Protein AF-A0A957H8P7-F1 (afdb_monomer_lite)

Sequence (111 aa):
EESLHYEHLKHSGELPIIGVNTFLSDEGSPTVVPGEVIRATPEEKAYQIERLQALQAHRPDEAAAALARLQTVAMQQGNLFEALMAAVKFCSLGQITRALFQVGGQYRRSM

Radius of gyration: 24.6 Å; chains: 1; bounding box: 48×30×65 Å

Secondary structure (DSSP, 8-state):
-HHHHHHHHHHHSSS--BTTTBS-BTTB------S------HHHHHHHHHHHHHHHHH-HHHHHHHHHHHHHHHHTT--HHHHHHHHTTT--HHHHHHHHHHHH--PPPP-

Structure (mmCIF, N/CA/C/O backbone):
data_AF-A0A957H8P7-F1
#
_entry.id   AF-A0A957H8P7-F1
#
loop_
_atom_site.group_PDB
_atom_site.id
_atom_site.type_symbol
_atom_site.label_atom_id
_atom_site.label_alt_id
_atom_site.label_comp_id
_atom_site.label_asym_id
_atom_site.label_entity_id
_atom_site.label_seq_id
_atom_site.pdbx_PDB_ins_code
_atom_site.Cartn_x
_atom_site.Cartn_y
_atom_site.Cartn_z
_ato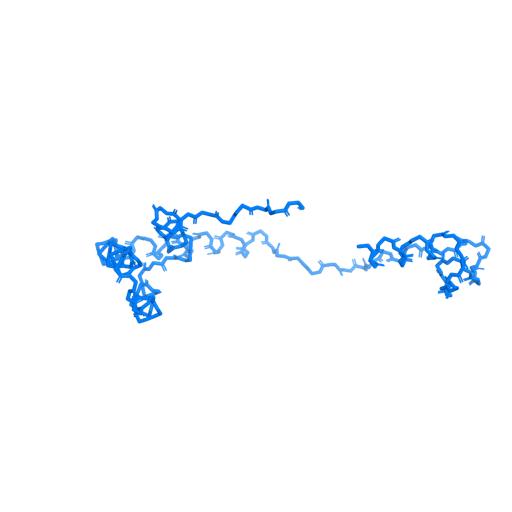m_site.occupancy
_atom_site.B_iso_or_equiv
_atom_site.auth_seq_id
_atom_site.auth_comp_id
_atom_site.auth_asym_id
_atom_site.auth_atom_id
_atom_site.pdbx_PDB_model_num
ATOM 1 N N . GLU A 1 1 ? 18.965 16.344 -6.932 1.00 82.50 1 GLU A N 1
ATOM 2 C CA . GLU A 1 1 ? 19.838 16.924 -7.978 1.00 82.50 1 GLU A CA 1
ATOM 3 C C . GLU A 1 1 ? 20.448 15.870 -8.898 1.00 82.50 1 GLU A C 1
ATOM 5 O O . GLU A 1 1 ? 20.427 16.077 -10.100 1.00 82.50 1 GLU A O 1
ATOM 10 N N . GLU A 1 2 ? 20.885 14.714 -8.391 1.00 95.31 2 GLU A N 1
ATOM 11 C CA . GLU A 1 2 ? 21.491 13.639 -9.206 1.00 95.31 2 GLU A CA 1
ATOM 12 C C . GLU A 1 2 ? 20.614 13.154 -10.372 1.00 95.31 2 GLU A C 1
ATOM 14 O O . GLU A 1 2 ? 21.098 13.027 -11.492 1.00 95.31 2 GLU A O 1
ATOM 19 N N . SER A 1 3 ? 19.308 12.957 -10.147 1.00 96.50 3 SER A N 1
ATOM 20 C CA . SER A 1 3 ? 18.379 12.594 -11.228 1.00 96.50 3 SER A CA 1
ATOM 21 C C . SER A 1 3 ? 18.301 13.674 -12.314 1.00 96.50 3 SER A C 1
ATOM 23 O O . SER A 1 3 ? 18.284 13.339 -13.493 1.00 96.50 3 SER A O 1
ATOM 25 N N . LEU A 1 4 ? 18.311 14.958 -11.939 1.00 96.44 4 LEU A N 1
ATOM 26 C CA . LEU A 1 4 ? 18.290 16.060 -12.906 1.00 96.44 4 LEU A CA 1
ATOM 27 C C . LEU A 1 4 ? 19.615 16.169 -13.659 1.00 96.44 4 LEU A C 1
ATOM 29 O O . LEU A 1 4 ? 19.606 16.416 -14.858 1.00 96.44 4 LEU A O 1
ATOM 33 N N . HIS A 1 5 ? 20.741 15.956 -12.978 1.00 96.94 5 HIS A N 1
ATOM 34 C CA . HIS A 1 5 ? 22.056 15.931 -13.608 1.00 96.94 5 HIS A CA 1
ATOM 35 C C . HIS A 1 5 ? 22.157 14.800 -14.639 1.00 96.94 5 HIS A C 1
ATOM 37 O O . HIS A 1 5 ? 22.539 15.048 -15.779 1.00 96.94 5 HIS A O 1
ATOM 43 N N . TYR A 1 6 ? 21.736 13.586 -14.275 1.00 97.62 6 TYR A N 1
ATOM 44 C CA . TYR A 1 6 ? 21.679 12.455 -15.199 1.00 97.62 6 TYR A CA 1
ATOM 45 C C . TYR A 1 6 ? 20.787 12.748 -16.411 1.00 97.62 6 TYR A C 1
ATOM 47 O O . TYR A 1 6 ? 21.221 12.564 -17.546 1.00 97.62 6 TYR A O 1
ATOM 55 N N . GLU A 1 7 ? 19.559 13.234 -16.19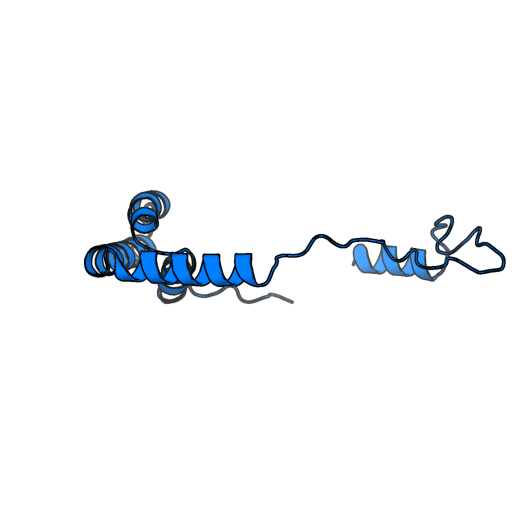1 1.00 97.06 7 GLU A N 1
ATOM 56 C CA . GLU A 1 7 ? 18.648 13.545 -17.297 1.00 97.06 7 GLU A CA 1
ATOM 57 C C . GLU A 1 7 ? 19.185 14.685 -18.172 1.00 97.06 7 GLU A C 1
ATOM 59 O O . GLU A 1 7 ? 19.020 14.637 -19.389 1.00 97.06 7 GLU A O 1
ATOM 64 N N . HIS A 1 8 ? 19.886 15.665 -17.591 1.00 96.69 8 HIS A N 1
ATOM 65 C CA . HIS A 1 8 ? 20.556 16.713 -18.355 1.00 96.69 8 HIS A CA 1
ATOM 66 C C . HIS A 1 8 ? 21.652 16.138 -19.254 1.00 96.69 8 HIS A C 1
ATOM 68 O O . HIS A 1 8 ? 21.608 16.380 -20.453 1.00 96.69 8 HIS A O 1
ATOM 74 N N . LEU A 1 9 ? 22.571 15.328 -18.715 1.00 97.50 9 LEU A N 1
ATOM 75 C CA . LEU A 1 9 ? 23.647 14.705 -19.497 1.00 97.50 9 LEU A CA 1
ATOM 76 C C . LEU A 1 9 ? 23.110 13.770 -20.591 1.00 97.50 9 LEU A C 1
ATOM 78 O O . LEU A 1 9 ? 23.632 13.723 -21.705 1.00 97.50 9 LEU A O 1
ATOM 82 N N . LYS A 1 10 ? 22.047 13.021 -20.280 1.00 95.69 10 LYS A N 1
ATOM 83 C CA . LYS A 1 10 ? 21.339 12.170 -21.239 1.00 95.69 10 LYS A CA 1
ATOM 84 C C . LYS A 1 10 ? 20.692 12.997 -22.349 1.00 95.69 10 LYS A C 1
ATOM 86 O O . LYS A 1 10 ? 20.751 12.595 -23.507 1.00 95.69 10 LYS A O 1
ATOM 91 N N . HIS A 1 11 ? 20.066 14.124 -22.022 1.00 94.00 11 HIS A N 1
ATOM 92 C C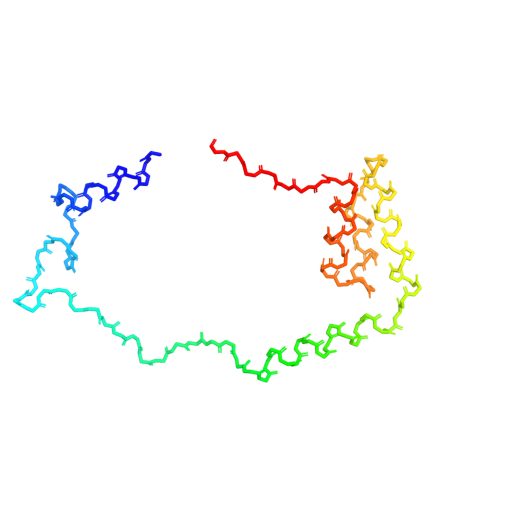A . HIS A 1 11 ? 19.403 14.970 -23.012 1.00 94.00 11 HIS A CA 1
ATOM 93 C C . HIS A 1 11 ? 20.393 15.805 -23.837 1.00 94.00 11 HIS A C 1
ATOM 95 O O . HIS A 1 11 ? 20.184 15.970 -25.034 1.00 94.00 11 HIS A O 1
ATOM 101 N N . SER A 1 12 ? 21.477 16.296 -23.225 1.00 95.81 12 SER A N 1
ATOM 102 C CA . SER A 1 12 ? 22.532 17.056 -23.908 1.00 95.81 12 SER A CA 1
ATOM 103 C C . SER A 1 12 ? 23.414 16.181 -24.801 1.00 95.81 12 SER A C 1
ATOM 105 O O . SER A 1 12 ? 24.058 16.695 -25.712 1.00 95.81 12 SER A O 1
ATOM 107 N N . GLY A 1 13 ? 23.437 14.864 -24.565 1.00 94.56 13 GLY A N 1
ATOM 108 C CA . GLY A 1 13 ? 24.270 13.911 -25.301 1.00 94.56 13 GLY A CA 1
ATOM 109 C C . GLY A 1 13 ? 25.685 13.760 -24.739 1.00 94.56 13 GLY A C 1
ATOM 110 O O . GLY A 1 13 ? 26.439 12.920 -25.227 1.00 94.56 13 GLY A O 1
ATOM 111 N N . GLU A 1 14 ? 26.038 14.515 -23.693 1.00 96.69 14 GLU A N 1
ATOM 112 C CA . GLU A 1 14 ? 27.310 14.372 -22.970 1.00 96.69 14 GLU A CA 1
ATOM 113 C C . GLU A 1 14 ? 27.463 12.982 -22.344 1.00 96.69 14 GLU A C 1
ATOM 115 O O . GLU A 1 14 ? 28.572 12.454 -22.259 1.00 96.69 14 GLU A O 1
ATOM 120 N N . LEU A 1 15 ? 26.342 12.367 -21.948 1.00 96.62 15 LEU A N 1
ATOM 121 C CA . LEU A 1 15 ? 26.280 10.950 -21.617 1.00 96.62 15 LEU A CA 1
ATOM 122 C C . LEU A 1 15 ? 25.766 10.166 -22.836 1.00 96.62 15 LEU A C 1
ATOM 124 O O . LEU A 1 15 ? 24.559 10.187 -23.097 1.00 96.62 15 LEU A O 1
ATOM 128 N N . PRO A 1 16 ? 26.633 9.452 -23.577 1.00 95.75 16 PRO A N 1
ATOM 129 C CA . PRO A 1 16 ? 26.205 8.695 -24.745 1.00 95.75 16 PRO A CA 1
ATOM 130 C C . PRO A 1 16 ? 25.356 7.484 -24.335 1.00 95.75 16 PRO A C 1
ATOM 132 O O . PRO A 1 16 ? 25.809 6.608 -23.598 1.00 95.75 16 PRO A O 1
ATOM 135 N N . ILE A 1 17 ? 24.130 7.415 -24.858 1.00 93.75 17 ILE A N 1
ATOM 136 C CA . ILE A 1 17 ? 23.202 6.292 -24.703 1.00 93.75 17 ILE A CA 1
ATOM 137 C C . ILE A 1 17 ? 22.811 5.782 -26.094 1.00 93.75 17 ILE A C 1
ATOM 139 O O . ILE A 1 17 ? 22.054 6.421 -26.834 1.00 93.75 17 ILE A O 1
ATOM 143 N N . ILE A 1 18 ? 23.344 4.607 -26.436 1.00 93.00 18 ILE A N 1
ATOM 144 C CA . ILE A 1 18 ? 23.148 3.940 -27.730 1.00 93.00 18 ILE A CA 1
ATOM 145 C C . ILE A 1 18 ? 21.659 3.682 -27.978 1.00 93.00 18 ILE A C 1
ATOM 147 O O . ILE A 1 18 ? 20.971 3.130 -27.120 1.00 93.00 18 ILE A O 1
ATOM 151 N N . GLY A 1 19 ? 21.164 4.076 -29.152 1.00 88.06 19 GLY A N 1
ATOM 152 C CA . GLY A 1 19 ? 19.762 3.897 -29.533 1.00 88.06 19 GLY A CA 1
ATOM 153 C C . GLY A 1 19 ? 18.796 4.872 -28.852 1.00 88.06 19 GLY A C 1
ATOM 154 O O . GLY A 1 19 ? 17.586 4.731 -29.016 1.00 88.06 19 GLY A O 1
ATOM 155 N N . VAL A 1 20 ? 19.305 5.856 -28.101 1.00 88.81 20 VAL A N 1
ATOM 156 C CA . VAL A 1 20 ? 18.498 6.897 -27.443 1.00 88.81 20 VAL A CA 1
ATOM 157 C C . VAL A 1 20 ? 18.928 8.295 -27.882 1.00 88.81 20 VAL A C 1
ATOM 159 O O . VAL A 1 20 ? 18.106 9.025 -28.424 1.00 88.81 20 VAL A O 1
ATOM 162 N N . ASN A 1 21 ? 20.196 8.673 -27.684 1.00 90.75 21 ASN A N 1
ATOM 163 C CA . ASN A 1 21 ? 20.712 9.999 -28.071 1.00 90.75 21 ASN A CA 1
ATOM 164 C C . ASN A 1 21 ? 21.898 9.944 -29.050 1.00 90.75 21 ASN A C 1
ATOM 166 O O . ASN A 1 21 ? 22.290 10.969 -29.598 1.00 90.75 21 ASN A O 1
ATOM 170 N N . THR A 1 22 ? 22.461 8.758 -29.288 1.00 91.56 22 THR A N 1
ATOM 171 C CA . THR A 1 22 ? 23.541 8.532 -30.250 1.00 91.56 22 THR A CA 1
ATOM 172 C C . THR A 1 22 ? 23.402 7.153 -30.887 1.00 91.56 22 THR A C 1
ATOM 174 O O . THR A 1 22 ? 22.722 6.275 -30.347 1.00 91.56 22 THR A O 1
ATOM 177 N N . PHE A 1 23 ? 24.046 6.961 -32.041 1.00 90.88 23 PHE A N 1
ATOM 178 C CA . PHE A 1 23 ? 23.964 5.731 -32.836 1.00 90.88 23 PHE A CA 1
ATOM 179 C C . PHE A 1 23 ? 22.506 5.353 -33.174 1.00 90.88 23 PHE A C 1
ATOM 181 O O . PHE A 1 23 ? 22.056 4.231 -32.944 1.00 90.88 23 PHE A O 1
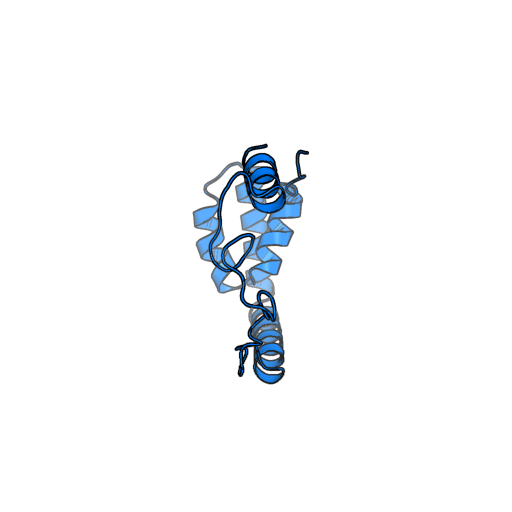ATOM 188 N N . LEU A 1 24 ? 21.750 6.346 -33.649 1.00 87.00 24 LEU A N 1
ATOM 189 C CA . LEU A 1 24 ? 20.357 6.202 -34.072 1.00 87.00 24 LEU A CA 1
ATOM 190 C C . LEU A 1 24 ? 20.288 5.693 -35.516 1.00 87.00 24 LEU A C 1
ATOM 192 O O . LEU A 1 24 ? 21.191 5.960 -36.308 1.00 87.00 24 LEU A O 1
ATOM 196 N N . SER A 1 25 ? 19.213 4.979 -35.853 1.00 85.31 25 SER A N 1
ATOM 197 C CA . SER A 1 25 ? 18.911 4.640 -37.249 1.00 85.31 25 SER A CA 1
ATOM 198 C C . SER A 1 25 ? 18.439 5.878 -38.025 1.00 85.31 25 SER A C 1
ATOM 200 O O . SER A 1 25 ? 18.098 6.892 -37.412 1.00 85.31 25 SER A O 1
ATOM 202 N N . ASP A 1 26 ? 18.357 5.792 -39.355 1.00 82.94 26 ASP A N 1
ATOM 203 C CA . ASP A 1 26 ? 17.795 6.863 -40.198 1.00 82.94 26 ASP A CA 1
ATOM 204 C C . ASP A 1 26 ? 16.314 7.152 -39.866 1.00 82.94 26 ASP A C 1
ATOM 206 O O . ASP A 1 26 ? 15.829 8.267 -40.057 1.00 82.94 26 ASP A O 1
ATOM 210 N N . GLU A 1 27 ? 15.606 6.171 -39.293 1.00 81.06 27 GLU A N 1
ATOM 211 C CA . GLU A 1 27 ? 14.240 6.304 -38.765 1.00 81.06 27 GLU A CA 1
ATOM 212 C C . GLU A 1 27 ? 14.205 6.809 -37.305 1.00 81.06 27 GLU A C 1
ATOM 214 O O . GLU A 1 27 ? 13.137 6.939 -36.700 1.00 81.06 27 GLU A O 1
ATOM 219 N N . GLY A 1 28 ? 15.368 7.097 -36.715 1.00 77.44 28 GLY A N 1
ATOM 220 C CA . GLY A 1 28 ? 15.535 7.490 -35.320 1.00 77.44 28 GLY A CA 1
ATOM 221 C C . GLY A 1 28 ? 15.528 6.299 -34.357 1.00 77.44 28 GLY A C 1
ATOM 222 O O . GLY A 1 28 ? 16.157 5.267 -34.606 1.00 77.44 28 GLY A O 1
ATOM 223 N N . SER A 1 29 ? 14.844 6.464 -33.221 1.00 71.75 29 SER A N 1
ATOM 224 C CA . SER A 1 29 ? 14.579 5.408 -32.234 1.00 71.75 29 SER A CA 1
ATOM 225 C C . SER A 1 29 ? 13.065 5.226 -32.102 1.00 71.75 29 SER A C 1
ATOM 227 O O . SER A 1 29 ? 12.430 5.894 -31.280 1.00 71.75 29 SER A O 1
ATOM 229 N N . PRO A 1 30 ? 12.438 4.411 -32.969 1.00 76.56 30 PRO A N 1
ATOM 230 C CA . PRO A 1 30 ? 10.999 4.216 -32.926 1.00 76.56 30 PRO A CA 1
ATOM 231 C C . PRO A 1 30 ? 10.610 3.492 -31.635 1.00 76.56 30 PRO A C 1
ATOM 233 O O . PRO A 1 30 ? 11.136 2.427 -31.308 1.00 76.56 30 PRO A O 1
ATOM 236 N N . THR A 1 31 ? 9.651 4.057 -30.901 1.00 77.44 31 THR A N 1
ATOM 237 C CA . THR A 1 31 ? 9.080 3.403 -29.723 1.00 77.44 31 THR A CA 1
ATOM 238 C C . THR A 1 31 ? 8.416 2.097 -30.145 1.00 77.44 31 THR A C 1
ATOM 240 O O . THR A 1 31 ? 7.381 2.102 -30.813 1.00 77.44 31 THR A O 1
ATOM 243 N N . VAL A 1 32 ? 8.986 0.968 -29.724 1.00 78.19 32 VAL A N 1
ATOM 244 C CA . VAL A 1 32 ? 8.362 -0.343 -29.911 1.00 78.19 32 VAL A CA 1
ATOM 245 C C . VAL A 1 32 ? 7.143 -0.411 -29.001 1.00 78.19 32 VAL A C 1
ATOM 247 O O . VAL A 1 32 ? 7.275 -0.496 -27.781 1.00 78.19 32 VAL A O 1
ATOM 250 N N . VAL A 1 33 ? 5.948 -0.346 -29.589 1.00 80.00 33 VAL A N 1
ATOM 251 C CA . VAL A 1 33 ? 4.702 -0.555 -28.849 1.00 80.00 33 VAL A CA 1
ATOM 252 C C . VAL A 1 33 ? 4.651 -2.034 -28.456 1.00 80.00 33 VAL A C 1
ATOM 254 O O . VAL A 1 33 ? 4.633 -2.888 -29.346 1.00 80.00 33 VAL A O 1
ATOM 257 N N . PRO A 1 34 ? 4.654 -2.370 -27.154 1.00 82.44 34 PRO A N 1
ATOM 258 C CA . PRO A 1 34 ? 4.509 -3.755 -26.726 1.00 82.44 34 PRO A CA 1
ATOM 259 C C . PRO A 1 34 ? 3.174 -4.303 -27.234 1.00 82.44 34 PRO A C 1
ATOM 261 O O . PRO A 1 34 ? 2.167 -3.601 -27.161 1.00 82.44 34 PRO A O 1
ATOM 264 N N . GLY A 1 35 ? 3.160 -5.540 -27.736 1.00 82.38 35 GLY A N 1
ATOM 265 C CA . GLY A 1 35 ? 1.944 -6.148 -28.284 1.00 82.38 35 GLY A CA 1
ATOM 266 C C . GLY A 1 35 ? 0.826 -6.249 -27.244 1.00 82.38 35 GLY A C 1
ATOM 267 O O . GLY A 1 35 ? -0.214 -5.612 -27.380 1.00 82.38 35 GLY A O 1
ATOM 268 N N . GLU A 1 36 ? 1.055 -7.015 -26.177 1.00 87.19 36 GLU A N 1
ATOM 269 C CA . GLU A 1 36 ? 0.108 -7.155 -25.071 1.00 87.19 36 GLU A CA 1
ATOM 270 C C . GLU A 1 36 ? 0.651 -6.482 -23.806 1.00 87.19 36 GLU A C 1
ATOM 272 O O . GLU A 1 36 ? 1.809 -6.666 -23.427 1.00 87.19 36 GLU A O 1
ATOM 277 N N . VAL A 1 37 ? -0.201 -5.705 -23.133 1.00 90.25 37 VAL A N 1
ATOM 278 C CA . VAL A 1 37 ? 0.092 -5.128 -21.819 1.00 90.25 37 VAL A CA 1
ATOM 279 C C . VAL A 1 37 ? -0.793 -5.818 -20.798 1.00 90.25 37 VAL A C 1
ATOM 281 O O . VAL A 1 37 ? -2.013 -5.660 -20.824 1.00 90.25 37 VAL A O 1
ATOM 284 N N . ILE A 1 38 ? -0.173 -6.530 -19.862 1.00 91.62 38 ILE A N 1
ATOM 285 C CA . ILE A 1 38 ? -0.896 -7.194 -18.779 1.00 91.62 38 ILE A CA 1
ATOM 286 C C . ILE A 1 38 ? -1.476 -6.118 -17.854 1.00 91.62 38 ILE A C 1
ATOM 288 O O . ILE A 1 38 ? -0.745 -5.329 -17.248 1.00 91.62 38 ILE A O 1
ATOM 292 N N . ARG A 1 39 ? -2.807 -6.066 -17.762 1.00 94.12 39 ARG A N 1
ATOM 293 C CA . ARG A 1 39 ? -3.561 -5.155 -16.892 1.00 94.12 39 ARG A CA 1
ATOM 294 C C . ARG A 1 39 ? -4.677 -5.917 -16.194 1.00 94.12 39 ARG A C 1
ATOM 296 O O . ARG A 1 39 ? -5.178 -6.898 -16.726 1.00 94.12 39 ARG A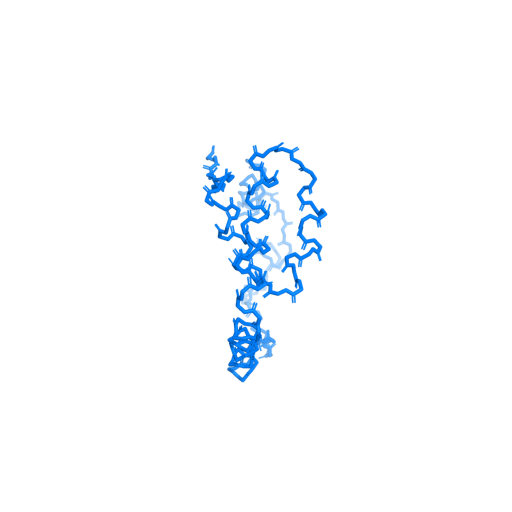 O 1
ATOM 303 N N . ALA A 1 40 ? -5.101 -5.410 -15.038 1.00 96.25 40 ALA A N 1
ATOM 304 C CA . ALA A 1 40 ? -6.257 -5.959 -14.342 1.00 96.25 40 ALA A CA 1
ATOM 305 C C . ALA A 1 40 ? -7.531 -5.809 -15.185 1.00 96.25 40 ALA A C 1
ATOM 307 O O . ALA A 1 40 ? -7.857 -4.707 -15.655 1.00 96.25 40 ALA A O 1
ATOM 308 N N . THR A 1 41 ? -8.255 -6.911 -15.309 1.00 97.31 41 THR A N 1
ATOM 309 C CA . THR A 1 41 ? -9.552 -7.005 -15.977 1.00 97.31 41 THR A CA 1
ATOM 310 C C . THR A 1 41 ? -10.652 -6.302 -15.163 1.00 97.31 41 THR A C 1
ATOM 312 O O . THR A 1 41 ? -10.506 -6.092 -13.951 1.00 97.31 41 THR A O 1
ATOM 315 N N . PRO A 1 42 ? -11.761 -5.876 -15.794 1.00 98.00 42 PRO A N 1
ATOM 316 C CA . PRO A 1 42 ? -12.930 -5.366 -15.075 1.00 98.00 42 PRO A CA 1
ATOM 317 C C . PRO A 1 42 ? -13.475 -6.349 -14.029 1.00 98.00 42 PRO A C 1
ATOM 319 O O . PRO A 1 42 ? -13.853 -5.931 -12.934 1.00 98.00 42 PRO A O 1
ATOM 322 N N . GLU A 1 43 ? -13.456 -7.643 -14.335 1.00 98.38 43 GLU A N 1
ATOM 323 C CA . GLU A 1 43 ? -13.970 -8.719 -13.489 1.00 98.38 43 GLU A CA 1
ATOM 324 C C . GLU A 1 43 ? -13.132 -8.870 -12.216 1.00 98.38 43 GLU A C 1
ATOM 326 O O . GLU A 1 43 ? -13.679 -8.936 -11.116 1.00 98.38 43 GLU A O 1
ATOM 331 N N . GLU A 1 44 ? -11.801 -8.826 -12.330 1.00 98.38 44 GLU A N 1
ATOM 332 C CA . GLU A 1 44 ? -10.902 -8.845 -11.168 1.00 98.38 44 GLU A CA 1
ATOM 333 C C . GLU A 1 44 ? -11.134 -7.644 -10.245 1.00 98.38 44 GLU A C 1
ATOM 335 O O . GLU A 1 44 ? -11.086 -7.777 -9.020 1.00 98.38 44 GLU A O 1
ATOM 340 N N . LYS A 1 45 ? -11.418 -6.463 -10.811 1.00 98.50 45 LYS A N 1
ATOM 341 C CA . LYS A 1 45 ? -11.727 -5.262 -10.019 1.00 98.50 45 LYS A CA 1
ATOM 342 C C . LYS A 1 45 ? -13.055 -5.409 -9.283 1.00 98.50 45 LYS A C 1
ATOM 344 O O . LYS A 1 45 ? -13.111 -5.108 -8.091 1.00 98.50 45 LYS A O 1
ATOM 349 N N . ALA A 1 46 ? -14.098 -5.877 -9.970 1.00 98.56 46 ALA A N 1
ATOM 350 C CA . ALA A 1 46 ? -15.409 -6.118 -9.370 1.00 98.56 46 ALA A CA 1
ATOM 351 C C . ALA A 1 46 ? -15.315 -7.149 -8.236 1.00 98.56 46 ALA A C 1
ATOM 353 O O . ALA A 1 46 ? -15.763 -6.883 -7.121 1.00 98.56 46 ALA A O 1
ATOM 354 N N . TYR A 1 47 ? -14.603 -8.252 -8.474 1.00 98.56 47 TYR A N 1
ATOM 355 C CA . TYR A 1 47 ? -14.363 -9.293 -7.479 1.00 98.56 47 TYR A CA 1
ATOM 356 C C . TYR A 1 47 ? -13.696 -8.755 -6.202 1.00 98.56 47 TYR A C 1
ATOM 358 O O . TYR A 1 47 ? -14.090 -9.108 -5.089 1.00 98.56 47 TYR A O 1
ATOM 366 N N . GLN A 1 48 ? -12.710 -7.859 -6.324 1.00 98.50 48 GLN A N 1
ATOM 367 C CA . GLN A 1 48 ? -12.076 -7.248 -5.148 1.00 98.50 48 GLN A CA 1
ATOM 368 C C . GLN A 1 48 ? -13.026 -6.333 -4.365 1.00 98.50 48 GLN A C 1
ATOM 370 O O . GLN A 1 48 ? -12.970 -6.302 -3.134 1.00 98.50 48 GLN A O 1
ATOM 375 N N . ILE A 1 49 ? -13.913 -5.608 -5.053 1.00 98.50 49 ILE A N 1
ATOM 376 C CA . ILE A 1 49 ? -14.924 -4.757 -4.410 1.00 98.50 49 ILE A CA 1
ATOM 377 C C . ILE A 1 49 ? -15.919 -5.619 -3.627 1.00 98.50 49 ILE A C 1
ATOM 379 O O . ILE A 1 49 ? -16.178 -5.337 -2.457 1.00 98.50 49 ILE A O 1
ATOM 383 N N . GLU A 1 50 ? -16.420 -6.695 -4.231 1.00 98.56 50 GLU A N 1
ATOM 384 C CA . GLU A 1 50 ? -17.352 -7.624 -3.584 1.00 98.56 50 GLU A CA 1
ATOM 385 C C . GLU A 1 50 ? -16.728 -8.274 -2.345 1.00 98.56 50 GLU A C 1
ATOM 387 O O . GLU A 1 50 ? -17.332 -8.295 -1.271 1.00 98.56 50 GLU A O 1
ATOM 392 N N . ARG A 1 51 ? -15.474 -8.733 -2.444 1.00 98.25 51 ARG A N 1
ATOM 393 C CA . ARG A 1 51 ? -14.741 -9.287 -1.295 1.00 98.25 51 ARG A CA 1
ATOM 394 C C . ARG A 1 51 ? -14.556 -8.280 -0.170 1.00 98.25 51 ARG A C 1
ATOM 396 O O . ARG A 1 51 ? -14.669 -8.651 0.998 1.00 98.25 51 ARG A O 1
ATOM 403 N N . LEU A 1 52 ? -14.258 -7.026 -0.505 1.00 98.38 52 LEU A N 1
ATOM 404 C CA . LEU A 1 52 ? -14.120 -5.961 0.484 1.00 98.38 52 LEU A CA 1
ATOM 405 C C . LEU A 1 52 ? -15.446 -5.712 1.210 1.00 98.38 52 LEU A C 1
ATOM 407 O O . LEU A 1 52 ? -15.455 -5.614 2.436 1.00 98.38 52 LEU A O 1
ATOM 411 N N . GLN A 1 53 ? -16.552 -5.638 0.471 1.00 98.25 53 GLN A N 1
ATOM 412 C CA . GLN A 1 53 ? -17.885 -5.456 1.046 1.00 98.25 53 GLN A CA 1
ATOM 413 C C . GLN A 1 53 ? -18.273 -6.636 1.944 1.00 98.25 53 GLN A C 1
ATOM 415 O O . GLN A 1 53 ? -18.749 -6.429 3.059 1.00 98.25 53 GLN A O 1
ATOM 420 N N . ALA A 1 54 ? -17.998 -7.868 1.506 1.00 98.12 54 ALA A N 1
ATOM 421 C CA . ALA A 1 54 ? -18.247 -9.070 2.295 1.00 98.12 54 ALA A CA 1
ATOM 422 C C . ALA A 1 54 ? -17.435 -9.087 3.602 1.00 98.12 54 ALA A C 1
ATOM 424 O O . ALA A 1 54 ? -17.991 -9.376 4.660 1.00 98.12 54 ALA A O 1
ATOM 425 N N . LEU A 1 55 ? -16.146 -8.722 3.555 1.00 97.50 55 LEU A N 1
ATOM 426 C CA . LEU A 1 55 ? -15.310 -8.577 4.753 1.00 97.50 55 LEU A CA 1
ATOM 427 C C . LEU A 1 55 ? -15.915 -7.558 5.730 1.00 97.50 55 LEU A C 1
ATOM 429 O O . LEU A 1 55 ? -16.048 -7.847 6.916 1.00 97.50 55 LEU A O 1
ATOM 433 N N . GLN A 1 56 ? -16.314 -6.388 5.224 1.00 97.19 56 GLN A N 1
ATOM 434 C CA . GLN A 1 56 ? -16.879 -5.309 6.039 1.00 97.19 56 GLN A CA 1
ATOM 435 C C . GLN A 1 56 ? -18.227 -5.675 6.673 1.00 97.19 56 GLN A C 1
ATOM 437 O O . GLN A 1 56 ? -18.526 -5.202 7.767 1.00 97.19 56 GLN A O 1
ATOM 442 N N . ALA A 1 57 ? -19.023 -6.524 6.018 1.00 97.12 57 ALA A N 1
ATOM 443 C CA . ALA A 1 57 ? -20.318 -6.974 6.522 1.00 97.12 57 ALA A CA 1
ATOM 444 C C . ALA A 1 57 ? -20.230 -8.153 7.511 1.00 97.12 57 ALA A C 1
ATOM 446 O O . ALA A 1 57 ? -21.187 -8.403 8.239 1.00 97.12 57 ALA A O 1
ATOM 447 N N . HIS A 1 58 ? -19.119 -8.900 7.546 1.00 94.94 58 HIS A N 1
ATOM 448 C CA . HIS A 1 58 ? -19.051 -10.174 8.272 1.00 94.94 58 HIS A CA 1
ATOM 449 C C . HIS A 1 58 ? -19.031 -10.027 9.806 1.00 94.94 58 HIS A C 1
ATOM 451 O O . HIS A 1 58 ? -19.706 -10.783 10.508 1.00 94.94 58 HIS A O 1
ATOM 457 N N . ARG A 1 59 ? -18.225 -9.092 10.329 1.00 95.00 59 ARG A N 1
ATOM 458 C CA . ARG A 1 59 ? -17.952 -8.902 11.771 1.00 95.00 59 ARG A CA 1
ATOM 459 C C . ARG A 1 59 ? -17.78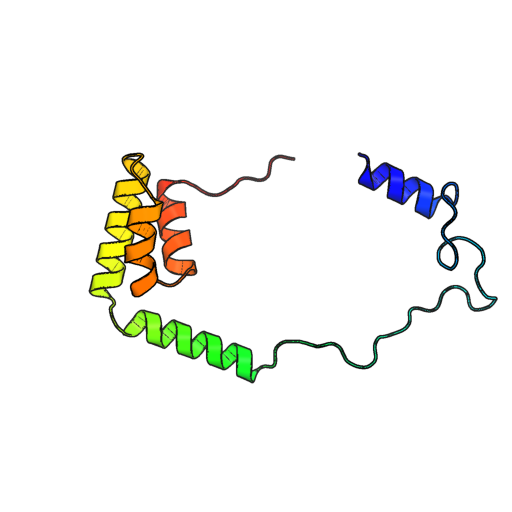3 -7.412 12.119 1.00 95.00 59 ARG A C 1
ATOM 461 O O . ARG A 1 59 ? -16.674 -6.975 12.438 1.00 95.00 59 ARG A O 1
ATOM 468 N N . PRO A 1 60 ? -18.845 -6.596 11.972 1.00 96.56 60 PRO A N 1
ATOM 469 C CA . PRO A 1 60 ? -18.742 -5.145 12.124 1.00 96.56 60 PRO A CA 1
ATOM 470 C C . PRO A 1 60 ? -18.402 -4.716 13.559 1.00 96.56 60 PRO A C 1
ATOM 472 O O . PRO A 1 60 ? -17.629 -3.774 13.740 1.00 96.56 60 PRO A O 1
ATOM 475 N N . ASP A 1 61 ? -18.913 -5.424 14.567 1.00 98.06 61 ASP A N 1
ATOM 476 C CA . ASP A 1 61 ? -18.692 -5.089 15.977 1.00 98.06 61 ASP A CA 1
ATOM 477 C C . ASP A 1 61 ? -17.247 -5.384 16.404 1.00 98.06 61 ASP A C 1
ATOM 479 O O . ASP A 1 61 ? -16.587 -4.542 17.021 1.00 98.06 61 ASP A O 1
ATOM 483 N N . GLU A 1 62 ? -16.699 -6.539 16.008 1.00 98.19 62 GLU A N 1
ATOM 484 C CA . GLU A 1 62 ? -15.296 -6.878 16.255 1.00 98.19 62 GLU A CA 1
ATOM 485 C C . GLU A 1 62 ? -14.348 -5.945 15.502 1.00 98.19 62 GLU A C 1
ATOM 487 O O . GLU A 1 62 ? -13.313 -5.550 16.046 1.00 98.19 62 GLU A O 1
ATOM 492 N N . ALA A 1 63 ? -14.705 -5.548 14.276 1.00 98.19 63 ALA A N 1
ATOM 493 C CA . ALA A 1 63 ? -13.944 -4.560 13.525 1.00 98.19 63 ALA A CA 1
ATOM 494 C C . ALA A 1 63 ? -13.914 -3.209 14.258 1.00 98.19 63 ALA A C 1
ATOM 496 O O . ALA A 1 63 ? -12.839 -2.637 14.445 1.00 98.19 63 ALA A O 1
ATOM 497 N N . ALA A 1 64 ? -15.062 -2.714 14.732 1.00 98.25 64 ALA A N 1
ATOM 498 C CA . ALA A 1 64 ? -15.138 -1.462 15.483 1.00 98.25 64 ALA A CA 1
ATOM 499 C C . ALA A 1 64 ? -14.296 -1.510 16.771 1.00 98.25 64 ALA A C 1
ATOM 501 O O . ALA A 1 64 ? -13.498 -0.603 17.024 1.00 98.25 64 ALA A O 1
ATOM 502 N N . ALA A 1 65 ? -14.403 -2.596 17.544 1.00 98.38 65 ALA A N 1
ATOM 503 C CA . ALA A 1 65 ? -13.620 -2.789 18.763 1.00 98.38 65 ALA A CA 1
ATOM 504 C C . ALA A 1 65 ? -12.108 -2.868 18.483 1.00 98.38 65 ALA A C 1
ATOM 506 O O . ALA A 1 65 ? -11.304 -2.257 19.194 1.00 98.38 65 ALA A O 1
ATOM 507 N N . ALA A 1 66 ? -11.703 -3.581 17.428 1.00 98.25 66 ALA A N 1
ATOM 508 C CA . ALA A 1 66 ? -10.300 -3.707 17.054 1.00 98.25 66 ALA A CA 1
ATOM 509 C C . ALA A 1 66 ? -9.700 -2.374 16.579 1.00 98.25 66 ALA A C 1
ATOM 511 O O . ALA A 1 66 ? -8.561 -2.066 16.933 1.00 98.25 66 ALA A O 1
ATOM 512 N N . LEU A 1 67 ? -10.457 -1.564 15.829 1.00 98.50 67 LEU A N 1
ATOM 513 C CA . LEU A 1 67 ? -10.028 -0.227 15.401 1.00 98.50 67 LEU A CA 1
ATOM 514 C C . LEU A 1 67 ? -9.883 0.726 16.592 1.00 98.50 67 LEU A C 1
ATOM 516 O O . LEU A 1 67 ? -8.872 1.422 16.683 1.00 98.50 67 LEU A O 1
ATOM 520 N N . ALA A 1 68 ? -10.831 0.709 17.535 1.00 98.31 68 ALA A N 1
ATOM 521 C CA . ALA A 1 68 ? -10.740 1.504 18.758 1.00 98.31 68 ALA A CA 1
ATOM 522 C C . ALA A 1 68 ? -9.507 1.115 19.590 1.00 98.31 68 ALA A C 1
ATOM 524 O O . ALA A 1 68 ? -8.721 1.982 19.973 1.00 98.31 68 ALA A O 1
ATOM 525 N N . ARG A 1 69 ? -9.266 -0.192 19.791 1.00 98.12 69 ARG A N 1
ATOM 526 C CA . ARG A 1 69 ? -8.056 -0.683 20.475 1.00 98.12 69 ARG A CA 1
ATOM 527 C C . ARG A 1 69 ? -6.788 -0.223 19.761 1.00 98.12 69 ARG A C 1
ATOM 529 O O . ARG A 1 69 ? -5.850 0.218 20.418 1.00 98.12 69 ARG A O 1
ATOM 536 N N . LEU A 1 70 ? -6.754 -0.319 18.433 1.00 98.12 70 LEU A N 1
ATOM 537 C CA . LEU A 1 70 ? -5.608 0.097 17.629 1.00 98.12 70 LEU A CA 1
ATOM 538 C C . LEU A 1 70 ? -5.289 1.587 17.832 1.00 98.12 70 LEU A C 1
ATOM 540 O O . LEU A 1 70 ? -4.128 1.944 18.025 1.00 98.12 70 LEU A O 1
ATOM 544 N N . GLN A 1 71 ? -6.314 2.441 17.852 1.00 98.38 71 GLN A N 1
ATOM 545 C CA . GLN A 1 71 ? -6.170 3.871 18.127 1.00 98.38 71 GLN A CA 1
ATOM 546 C C . GLN A 1 71 ? -5.668 4.141 19.546 1.00 98.38 71 GLN A C 1
ATOM 548 O O . GLN A 1 71 ? -4.733 4.921 19.725 1.00 98.38 71 GLN A O 1
ATOM 553 N N . THR A 1 72 ? -6.238 3.474 20.553 1.00 98.31 72 THR A N 1
ATOM 554 C CA . THR A 1 72 ? -5.791 3.596 21.947 1.00 98.31 72 THR A CA 1
ATOM 555 C C . THR A 1 72 ? -4.322 3.214 22.103 1.00 98.31 72 THR A C 1
ATOM 557 O O . THR A 1 72 ? -3.559 3.979 22.688 1.00 98.31 72 THR A O 1
ATOM 560 N N . VAL A 1 73 ? -3.902 2.079 21.532 1.00 98.19 73 VAL A N 1
ATOM 561 C CA . VAL A 1 73 ? -2.506 1.616 21.587 1.00 98.19 73 VAL A CA 1
ATOM 562 C C . VAL A 1 73 ? -1.566 2.613 20.909 1.00 98.19 73 VAL A C 1
ATOM 564 O O . VAL A 1 73 ? -0.506 2.906 21.459 1.00 98.19 73 VAL A O 1
ATOM 567 N N . ALA A 1 74 ? -1.958 3.177 19.761 1.00 97.38 74 ALA A N 1
ATOM 568 C CA . ALA A 1 74 ? -1.171 4.200 19.075 1.00 97.38 74 ALA A CA 1
ATOM 569 C C . ALA A 1 74 ? -0.990 5.465 19.935 1.00 97.38 74 ALA A C 1
ATOM 571 O O . ALA A 1 74 ? 0.129 5.951 20.081 1.00 97.38 74 ALA A O 1
ATOM 572 N N . MET A 1 75 ? -2.066 5.968 20.553 1.00 97.44 75 MET A N 1
ATOM 573 C CA . MET A 1 75 ? -2.009 7.150 21.428 1.00 97.44 75 MET A CA 1
ATOM 574 C C . MET A 1 75 ? -1.188 6.908 22.701 1.00 97.44 75 MET A C 1
ATOM 576 O O . MET A 1 75 ? -0.534 7.820 23.199 1.00 97.44 75 MET A O 1
ATOM 580 N N . GLN A 1 76 ? -1.202 5.679 23.217 1.00 97.62 76 GLN A N 1
ATOM 581 C CA . GLN A 1 76 ? -0.445 5.272 24.403 1.00 97.62 76 GLN A CA 1
ATOM 582 C C . GLN A 1 76 ? 1.011 4.885 24.097 1.00 97.62 76 GLN A C 1
ATOM 584 O O . GLN A 1 76 ? 1.715 4.455 25.005 1.00 97.62 76 GLN A O 1
ATOM 589 N N . GLN A 1 77 ? 1.467 5.019 22.843 1.00 95.88 77 GLN A N 1
ATOM 590 C CA . GLN A 1 77 ? 2.806 4.604 22.396 1.00 95.88 77 GLN A CA 1
ATOM 591 C C . GLN A 1 77 ? 3.114 3.123 22.698 1.00 95.88 77 GLN A C 1
ATOM 593 O O . GLN A 1 77 ? 4.255 2.745 22.961 1.00 95.88 77 GLN A O 1
ATOM 598 N N . GLY A 1 78 ? 2.085 2.271 22.678 1.00 97.12 78 GLY A N 1
ATOM 599 C CA . GLY A 1 78 ? 2.223 0.832 22.887 1.00 97.12 78 GLY A CA 1
ATOM 600 C C . GLY A 1 78 ? 2.683 0.084 21.631 1.00 97.12 78 GLY A C 1
ATOM 601 O O . GLY A 1 78 ? 2.888 0.663 20.563 1.00 97.12 78 GLY A O 1
ATOM 602 N N . ASN A 1 79 ? 2.802 -1.244 21.736 1.00 98.06 79 ASN A N 1
ATOM 603 C CA . ASN A 1 79 ? 3.163 -2.089 20.597 1.00 98.06 79 ASN A CA 1
ATOM 604 C C . ASN A 1 79 ? 2.022 -2.154 19.567 1.00 98.06 79 ASN A C 1
ATOM 606 O O . ASN A 1 79 ? 1.099 -2.965 19.668 1.00 98.06 79 ASN A O 1
ATOM 610 N N . LEU A 1 80 ? 2.111 -1.306 18.542 1.00 97.00 80 LEU A N 1
ATOM 611 C CA . LEU A 1 80 ? 1.087 -1.207 17.509 1.00 97.00 80 LEU A CA 1
ATOM 612 C C . LEU A 1 80 ? 0.962 -2.484 16.669 1.00 97.00 80 LEU A C 1
ATOM 614 O O . LEU A 1 80 ? -0.138 -2.838 16.252 1.00 97.00 80 LEU A O 1
ATOM 618 N N . PHE A 1 81 ? 2.066 -3.198 16.443 1.00 98.06 81 PHE A N 1
ATOM 619 C CA . PHE A 1 81 ? 2.066 -4.407 15.622 1.00 98.06 81 PHE A CA 1
ATOM 620 C C . PHE A 1 81 ? 1.240 -5.533 16.256 1.00 98.06 81 PHE A C 1
ATOM 622 O O . PHE A 1 81 ? 0.489 -6.218 15.566 1.00 98.06 81 PHE A O 1
ATOM 629 N N . GLU A 1 82 ? 1.291 -5.675 17.581 1.00 98.12 82 GLU A N 1
ATOM 630 C CA . GLU A 1 82 ? 0.453 -6.639 18.301 1.00 98.12 82 GLU A CA 1
ATOM 631 C C . GLU A 1 82 ? -1.046 -6.332 18.131 1.00 98.12 82 GLU A C 1
ATOM 633 O O . GLU A 1 82 ? -1.857 -7.226 17.876 1.00 98.12 82 GLU A O 1
ATOM 638 N N . ALA A 1 83 ? -1.427 -5.054 18.213 1.00 97.69 83 ALA A N 1
ATOM 639 C CA . ALA A 1 83 ? -2.800 -4.628 17.957 1.00 97.69 83 ALA A CA 1
ATOM 640 C C . ALA A 1 83 ? -3.207 -4.835 16.485 1.00 97.69 83 ALA A C 1
ATOM 642 O O . ALA A 1 83 ? -4.342 -5.240 16.219 1.00 97.69 83 ALA A O 1
ATOM 643 N N . LEU A 1 84 ? -2.282 -4.645 15.537 1.00 98.25 84 LEU A N 1
ATOM 644 C CA . LEU A 1 84 ? -2.506 -4.922 14.115 1.00 98.25 84 LEU A CA 1
ATOM 645 C C . LEU A 1 84 ? -2.803 -6.402 13.856 1.00 98.25 84 LEU A C 1
ATOM 647 O O . LEU A 1 84 ? -3.752 -6.692 13.132 1.00 98.25 84 LEU A O 1
ATOM 651 N N . MET A 1 85 ? -2.081 -7.333 14.491 1.00 98.25 85 MET A N 1
ATOM 652 C CA . MET A 1 85 ? -2.330 -8.780 14.352 1.00 98.25 85 MET A CA 1
ATOM 653 C C . MET A 1 85 ? -3.763 -9.187 14.734 1.00 98.25 85 MET A C 1
ATOM 655 O O . MET A 1 85 ? -4.292 -10.174 14.216 1.00 98.25 85 MET A O 1
ATOM 659 N N . ALA A 1 86 ? -4.408 -8.433 15.629 1.00 97.19 86 ALA A N 1
ATOM 660 C CA . ALA A 1 86 ? -5.824 -8.603 15.943 1.00 97.19 86 ALA A CA 1
ATOM 661 C C . ALA A 1 86 ? -6.733 -7.905 14.916 1.00 97.19 86 ALA A C 1
ATOM 663 O O . ALA A 1 86 ? -7.686 -8.519 14.438 1.00 97.19 86 ALA A O 1
ATOM 664 N N . ALA A 1 87 ? -6.431 -6.656 14.546 1.00 97.94 87 ALA A N 1
ATOM 665 C CA . ALA A 1 87 ? -7.260 -5.858 13.641 1.00 97.94 87 ALA A CA 1
ATOM 666 C C . ALA A 1 87 ? -7.389 -6.463 12.235 1.00 97.94 87 ALA A C 1
ATOM 668 O O . ALA A 1 87 ? -8.483 -6.476 11.677 1.00 97.94 87 ALA A O 1
ATOM 669 N N . VAL A 1 88 ? -6.317 -7.031 11.674 1.00 98.00 88 VAL A N 1
ATOM 670 C CA . VAL A 1 88 ? -6.323 -7.593 10.306 1.00 98.00 88 VAL A CA 1
ATOM 671 C C . VAL A 1 88 ? -7.260 -8.793 10.120 1.00 98.00 88 VAL A C 1
ATOM 673 O O . VAL A 1 88 ? -7.546 -9.170 8.988 1.00 98.00 88 VAL A O 1
ATOM 676 N N . LYS A 1 89 ? -7.757 -9.396 11.207 1.00 97.25 89 LYS A N 1
ATOM 677 C CA . LYS A 1 89 ? -8.733 -10.497 11.149 1.00 97.25 89 LYS A CA 1
ATOM 678 C C . LYS A 1 89 ? -10.135 -10.029 10.748 1.00 97.25 89 LYS A C 1
ATOM 680 O O . LYS A 1 89 ? -10.914 -10.833 10.249 1.00 97.25 89 LYS A O 1
ATOM 685 N N . PHE A 1 90 ? -10.449 -8.754 10.985 1.00 97.44 90 PHE A N 1
ATOM 686 C CA . PHE A 1 90 ? -11.802 -8.202 10.838 1.00 97.44 90 PHE A CA 1
ATOM 687 C C . PHE A 1 90 ? -11.838 -6.910 10.014 1.00 97.44 90 PHE A C 1
ATOM 689 O O . PHE A 1 90 ? -12.870 -6.568 9.444 1.00 97.44 90 PHE A O 1
ATOM 696 N N . CYS A 1 91 ? -10.720 -6.191 9.933 1.00 98.31 91 CYS A N 1
ATOM 697 C CA . CYS A 1 91 ? -10.641 -4.877 9.311 1.00 98.31 91 CYS A CA 1
ATOM 698 C C . CYS A 1 91 ? -9.892 -4.933 7.981 1.00 98.31 91 CYS A C 1
ATOM 700 O O . CYS A 1 91 ? -8.848 -5.574 7.858 1.00 98.31 91 CYS A O 1
ATOM 702 N N . SER A 1 92 ? -10.373 -4.178 6.996 1.00 98.38 92 SER A N 1
ATOM 703 C CA . SER A 1 92 ? -9.632 -3.953 5.759 1.00 98.38 92 SER A CA 1
ATOM 704 C C . SER A 1 92 ? -8.435 -3.023 5.974 1.00 98.38 92 SER A C 1
ATOM 706 O O . SER A 1 92 ? -8.412 -2.207 6.902 1.00 98.38 92 SER A O 1
ATOM 708 N N . LEU A 1 93 ? -7.466 -3.075 5.052 1.00 98.38 93 LEU A N 1
ATOM 709 C CA . LEU A 1 93 ? -6.324 -2.155 5.030 1.00 98.38 93 LEU A CA 1
ATOM 710 C C . LEU A 1 93 ? -6.780 -0.688 5.113 1.00 98.38 93 LEU A C 1
ATOM 712 O O . LEU A 1 93 ? -6.259 0.085 5.910 1.00 98.38 93 LEU A O 1
ATOM 716 N N . GLY A 1 94 ? -7.810 -0.319 4.346 1.00 98.19 94 GLY A N 1
ATOM 717 C CA . GLY A 1 94 ? -8.344 1.042 4.335 1.00 98.19 94 GLY A CA 1
ATOM 718 C C . GLY A 1 94 ? -8.974 1.475 5.664 1.00 98.19 94 GLY A C 1
ATOM 719 O O . GLY A 1 94 ? -8.822 2.636 6.042 1.00 98.19 94 GLY A O 1
ATOM 720 N N . GLN A 1 95 ? -9.657 0.576 6.384 1.00 98.44 95 GLN A N 1
ATOM 721 C CA . GLN A 1 95 ? -10.199 0.876 7.718 1.00 98.44 95 GLN A CA 1
ATOM 722 C C . GLN A 1 95 ? -9.069 1.138 8.721 1.00 98.44 95 GLN A C 1
ATOM 724 O O . GLN A 1 95 ? -9.101 2.141 9.431 1.00 98.44 95 GLN A O 1
ATOM 729 N N . ILE A 1 96 ? -8.042 0.282 8.713 1.00 98.50 96 ILE A N 1
ATOM 730 C CA . ILE A 1 96 ? -6.861 0.393 9.579 1.00 98.50 96 ILE A CA 1
ATOM 731 C C . ILE A 1 96 ? -6.115 1.706 9.316 1.00 98.50 96 ILE A C 1
ATOM 733 O O . ILE A 1 96 ? -5.887 2.484 10.240 1.00 98.50 96 ILE A O 1
ATOM 737 N N . THR A 1 97 ? -5.780 1.996 8.055 1.00 98.19 97 THR A N 1
ATOM 738 C CA . THR A 1 97 ? -5.055 3.219 7.683 1.00 98.19 97 THR A CA 1
ATOM 739 C C . THR A 1 97 ? -5.814 4.479 8.098 1.00 98.19 97 THR A C 1
ATOM 741 O O . THR A 1 97 ? -5.218 5.382 8.680 1.00 98.19 97 THR A O 1
ATOM 744 N N . ARG A 1 98 ? -7.133 4.544 7.861 1.00 98.25 98 ARG A N 1
ATOM 745 C CA . ARG A 1 98 ? -7.948 5.705 8.265 1.00 98.25 98 ARG A CA 1
ATOM 746 C C . ARG A 1 98 ? -8.003 5.871 9.781 1.00 98.25 98 ARG A C 1
ATOM 748 O O . ARG A 1 98 ? -7.889 6.998 10.253 1.00 98.25 98 ARG A O 1
ATOM 755 N N . ALA A 1 99 ? -8.150 4.780 10.532 1.00 97.88 99 ALA A N 1
ATOM 756 C CA . ALA A 1 99 ? -8.150 4.833 11.991 1.00 97.88 99 ALA A CA 1
ATOM 757 C C . ALA A 1 99 ? -6.815 5.366 12.532 1.00 97.88 99 ALA A C 1
ATOM 759 O O . ALA A 1 99 ? -6.811 6.215 13.422 1.00 97.88 99 ALA A O 1
ATOM 760 N N . LEU A 1 100 ? -5.689 4.942 11.948 1.00 98.00 100 LEU A N 1
ATOM 761 C CA . LEU A 1 100 ? -4.366 5.451 12.311 1.00 98.00 100 LEU A CA 1
ATOM 762 C C . LEU A 1 100 ? -4.161 6.911 11.896 1.00 98.00 100 LEU A C 1
ATOM 764 O O . LEU A 1 100 ? -3.577 7.667 12.662 1.00 98.00 100 LEU A O 1
ATOM 768 N N . PHE A 1 101 ? -4.690 7.356 10.753 1.00 97.81 101 PHE A N 1
ATOM 769 C CA . PHE A 1 101 ? -4.624 8.769 10.356 1.00 97.81 101 PHE A CA 1
ATOM 770 C C . PHE A 1 101 ? -5.330 9.714 11.331 1.00 97.81 101 PHE A C 1
ATOM 772 O O . PHE A 1 101 ? -4.895 10.853 11.482 1.00 97.81 101 PHE A O 1
ATOM 779 N N . GLN A 1 102 ? -6.387 9.258 12.007 1.00 96.88 102 GLN A N 1
ATOM 780 C CA . GLN A 1 102 ? -7.104 10.067 12.998 1.00 96.88 102 GLN A CA 1
ATOM 781 C C . GLN A 1 102 ? -6.278 10.346 14.263 1.00 96.88 102 GLN A C 1
ATOM 783 O O . GLN A 1 102 ? -6.540 11.341 14.931 1.00 96.88 102 GLN A O 1
ATOM 788 N N . VAL A 1 103 ? -5.290 9.501 14.585 1.00 96.88 103 VAL A N 1
ATOM 789 C CA . VAL A 1 103 ? -4.491 9.609 15.824 1.00 96.88 103 VAL A CA 1
ATOM 790 C C . VAL A 1 103 ? -2.997 9.857 15.590 1.00 96.88 103 VAL A C 1
ATOM 792 O O . VAL A 1 103 ? -2.336 10.425 16.450 1.00 96.88 103 VAL A O 1
ATOM 795 N N . GLY A 1 104 ? -2.459 9.456 14.438 1.00 93.69 104 GLY A N 1
ATOM 796 C CA . GLY A 1 104 ? -1.047 9.597 14.063 1.00 93.69 104 GLY A CA 1
ATOM 797 C C . GLY A 1 104 ? -0.789 10.633 12.968 1.00 93.69 104 GLY A C 1
ATOM 798 O O . GLY A 1 104 ? 0.361 10.875 12.610 1.00 93.69 104 GLY A O 1
ATOM 799 N N . GLY A 1 105 ? -1.847 11.247 12.430 1.00 93.50 105 GLY A N 1
ATOM 800 C CA . GLY A 1 105 ? -1.753 12.186 11.320 1.00 93.50 105 GLY A CA 1
ATOM 801 C C . GLY A 1 105 ? -1.441 11.512 9.982 1.00 93.50 105 GLY A C 1
ATOM 802 O O . GLY A 1 105 ? -1.389 10.289 9.850 1.00 93.50 105 GLY A O 1
ATOM 803 N N . GLN A 1 106 ? -1.268 12.340 8.957 1.00 95.12 106 GLN A N 1
ATOM 804 C CA . GLN A 1 106 ? -0.899 11.906 7.614 1.00 95.12 106 GLN A CA 1
ATOM 805 C C . GLN A 1 106 ? 0.468 12.466 7.261 1.00 95.12 106 GLN A C 1
ATOM 807 O O . GLN A 1 106 ? 0.820 13.577 7.661 1.00 95.12 106 GLN A O 1
ATOM 812 N N . TYR A 1 107 ? 1.225 11.705 6.475 1.00 96.12 107 TYR A N 1
ATOM 813 C CA . TYR A 1 107 ? 2.485 12.194 5.943 1.00 96.12 107 TYR A CA 1
ATOM 814 C C . TYR A 1 107 ? 2.251 13.465 5.116 1.00 96.12 107 TYR A C 1
ATOM 816 O O . TYR A 1 107 ? 1.481 13.470 4.152 1.00 96.12 107 TYR A O 1
ATOM 824 N N . ARG A 1 108 ? 2.950 14.539 5.482 1.00 94.69 108 ARG A N 1
ATOM 825 C CA . ARG A 1 108 ? 3.033 15.766 4.695 1.00 94.69 108 ARG A CA 1
ATOM 826 C C . ARG A 1 108 ? 4.346 15.735 3.928 1.00 94.69 108 ARG A C 1
ATOM 828 O O . ARG A 1 108 ? 5.407 15.661 4.537 1.00 94.69 108 ARG A O 1
ATOM 835 N N . ARG A 1 109 ? 4.263 15.818 2.599 1.00 92.88 109 ARG A N 1
ATOM 836 C CA . ARG A 1 109 ? 5.445 15.914 1.735 1.00 92.88 109 ARG A CA 1
ATOM 837 C C . ARG A 1 109 ? 6.274 17.130 2.147 1.00 92.88 109 ARG A C 1
ATOM 839 O O . ARG A 1 109 ? 5.749 18.244 2.172 1.00 92.88 109 ARG A O 1
ATOM 846 N N . SER A 1 110 ? 7.540 16.902 2.471 1.00 84.31 110 SER A N 1
ATOM 847 C CA . SER A 1 110 ? 8.559 17.947 2.467 1.00 84.31 110 SER A CA 1
ATOM 848 C C . SER A 1 110 ? 8.983 18.172 1.019 1.00 84.31 110 SER A C 1
ATOM 850 O O . SER A 1 110 ? 9.225 17.193 0.309 1.00 84.31 110 SER A O 1
ATOM 852 N N . MET A 1 111 ? 9.001 19.433 0.584 1.00 74.19 111 MET A N 1
ATOM 853 C CA . MET A 1 111 ? 9.674 19.809 -0.662 1.00 74.19 111 MET A CA 1
ATOM 854 C C . MET A 1 111 ? 11.178 19.855 -0.445 1.00 74.19 111 MET A C 1
ATOM 856 O O . MET A 1 111 ? 11.575 20.251 0.675 1.00 74.19 111 MET A O 1
#

Foldseek 3Di:
DVVVVVVVCQVVCVPPDDLRNPVADPVRNDPDDDPDDDDDDPVNVVVVVVVQVCLCPPCVPQLVVLLVVLLVCVQVVHDNVVSVVSNVNRDDPVSNVVSCCVRVNDDDDDD

pLDDT: mean 94.36, std 6.23, range [71.75, 98.56]